Protein AF-A0A553ZS55-F1 (afdb_monomer_lite)

Radius of gyration: 21.07 Å; chains: 1; bounding box: 42×25×58 Å

Foldseek 3Di:
DDDPCVVCVPDPPDDDDDDDDDDPCLQVVLVVVQQVVPWPKDFDADPVRDRPDIDTHDDGDGPPPPDCSSVVSSVVVVVD

InterPro domains:
  IPR004184 Pyruvate formate lyase domain [PF02901] (1-79)
  IPR004184 Pyruvate formate lyase domain [PS51554] (1-80)
  IPR050244 Autonomous Glycyl Radical Cofactor [PTHR30191] (1-80)

Secondary structure (DSSP, 8-state):
----HHHHTTS-SS-----------HHHHHHHHHHHHHSEEEEEE-TTS-EEEEEEES----TTS--HHHHHHHHHHHH-

pLDDT: mean 94.58, std 4.28, range [67.62, 97.0]

Organism: NCBI:txid2597270

Sequence (80 aa):
YSYEASLMALHDRDVYRTMACGIAGLSVATDSLSAIKYARVKPIRDENGLAVDFEIDGEYPQYGNNDERVDSIACDLVER

Structure (mmCIF, N/CA/C/O backbone):
data_AF-A0A553ZS55-F1
#
_entry.id   AF-A0A553ZS55-F1
#
loop_
_atom_site.group_PDB
_atom_site.id
_atom_site.type_symbol
_atom_site.label_atom_id
_atom_site.label_alt_id
_atom_site.label_comp_id
_atom_site.label_asym_id
_atom_site.label_entity_id
_atom_site.label_seq_id
_atom_site.pdbx_PDB_ins_code
_atom_site.Cartn_x
_atom_site.Cartn_y
_atom_site.Cartn_z
_atom_site.occupancy
_atom_site.B_iso_or_equiv
_atom_site.auth_seq_id
_atom_site.auth_comp_id
_atom_site.auth_asym_id
_atom_site.auth_atom_id
_atom_site.pdbx_PDB_model_num
ATOM 1 N N . TYR A 1 1 ? 25.722 -10.454 -17.239 1.00 67.62 1 TYR A N 1
ATOM 2 C CA . TYR A 1 1 ? 25.924 -11.619 -18.127 1.00 67.62 1 TYR A CA 1
ATOM 3 C C . TYR A 1 1 ? 24.747 -11.899 -19.068 1.00 67.62 1 TYR A C 1
ATOM 5 O O . TYR A 1 1 ? 24.796 -12.892 -19.775 1.00 67.62 1 TYR A O 1
ATOM 13 N N . SER A 1 2 ? 23.723 -11.036 -19.134 1.00 91.69 2 SER A N 1
ATOM 14 C CA . SER A 1 2 ? 22.594 -11.178 -20.063 1.00 91.69 2 SER A CA 1
ATOM 15 C C . SER A 1 2 ? 22.229 -9.796 -20.591 1.00 91.69 2 SER A C 1
ATOM 17 O O . SER A 1 2 ? 21.375 -9.133 -20.028 1.00 91.69 2 SER A O 1
ATOM 19 N N . TYR A 1 3 ? 22.977 -9.312 -21.578 1.00 92.50 3 TYR A N 1
ATOM 20 C CA . TYR A 1 3 ? 22.664 -8.050 -22.243 1.00 92.50 3 TYR A CA 1
ATOM 21 C C . TYR A 1 3 ? 21.747 -8.341 -23.427 1.00 92.50 3 TYR A C 1
ATOM 23 O O . TYR A 1 3 ? 22.072 -9.189 -24.260 1.00 92.50 3 TYR A O 1
ATOM 31 N N . GLU A 1 4 ? 20.627 -7.635 -23.520 1.00 94.31 4 GLU A N 1
ATOM 32 C CA . GLU A 1 4 ? 19.588 -7.811 -24.532 1.00 94.31 4 GLU A CA 1
ATOM 33 C C . GLU A 1 4 ? 20.012 -7.232 -25.897 1.00 94.31 4 GLU A C 1
ATOM 35 O O . GLU A 1 4 ? 19.348 -6.369 -26.466 1.00 94.31 4 GLU A O 1
ATOM 40 N N . ALA A 1 5 ? 21.140 -7.701 -26.441 1.00 93.00 5 ALA A N 1
ATOM 41 C CA . ALA A 1 5 ? 21.813 -7.120 -27.604 1.00 93.00 5 ALA A CA 1
ATOM 42 C C . ALA A 1 5 ? 20.902 -6.953 -28.827 1.00 93.00 5 ALA A C 1
ATOM 44 O O . ALA A 1 5 ? 20.912 -5.895 -29.448 1.00 93.00 5 ALA A O 1
ATOM 45 N N . SER A 1 6 ? 20.089 -7.963 -29.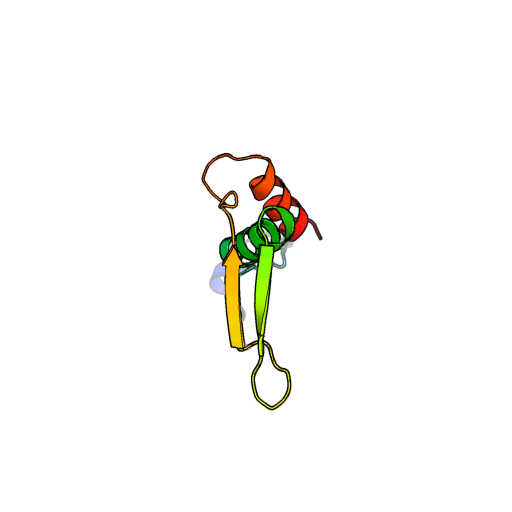156 1.00 95.62 6 SER A N 1
ATOM 46 C CA . SER A 1 6 ? 19.164 -7.903 -30.296 1.00 95.62 6 SER A CA 1
ATOM 47 C C . SER A 1 6 ? 18.081 -6.839 -30.122 1.00 95.62 6 SER A C 1
ATOM 49 O O . SER A 1 6 ? 17.673 -6.228 -31.103 1.00 95.62 6 SER A O 1
ATOM 51 N N . LEU A 1 7 ? 17.635 -6.597 -28.886 1.00 94.56 7 LEU A N 1
ATOM 52 C CA . LEU A 1 7 ? 16.640 -5.570 -28.586 1.00 94.56 7 LEU A CA 1
ATOM 53 C C . LEU A 1 7 ? 17.303 -4.189 -28.600 1.00 94.56 7 LEU A C 1
ATOM 55 O O . LEU A 1 7 ? 16.794 -3.256 -29.216 1.00 94.56 7 LEU A O 1
ATOM 59 N N . MET A 1 8 ? 18.479 -4.070 -27.983 1.00 95.44 8 MET A N 1
ATOM 60 C CA . MET A 1 8 ? 19.215 -2.809 -27.901 1.00 95.44 8 MET A CA 1
ATOM 61 C C . MET A 1 8 ? 19.797 -2.354 -29.249 1.00 95.44 8 MET A C 1
ATOM 63 O O . MET A 1 8 ? 19.967 -1.158 -29.446 1.00 95.44 8 MET A O 1
ATOM 67 N N . ALA A 1 9 ? 20.064 -3.265 -30.193 1.00 94.88 9 ALA A N 1
ATOM 68 C CA . ALA A 1 9 ? 20.566 -2.933 -31.534 1.00 94.88 9 ALA A CA 1
ATOM 69 C C . ALA A 1 9 ? 19.560 -2.154 -32.400 1.00 94.88 9 ALA A C 1
ATOM 71 O O . ALA A 1 9 ? 19.957 -1.529 -33.379 1.00 94.88 9 ALA A O 1
ATOM 72 N N . LEU A 1 10 ? 18.271 -2.209 -32.049 1.00 96.12 10 LEU A N 1
ATOM 73 C CA . LEU A 1 10 ? 17.192 -1.485 -32.727 1.00 96.12 10 LEU A CA 1
ATOM 74 C C . LEU A 1 10 ? 16.794 -0.192 -31.997 1.00 96.12 10 LEU A C 1
ATOM 76 O O . LEU A 1 10 ? 15.804 0.433 -32.369 1.00 96.12 10 LEU A O 1
ATOM 80 N N . HIS A 1 11 ? 17.536 0.194 -30.957 1.00 96.31 11 HIS A N 1
ATOM 81 C CA . HIS A 1 11 ? 17.382 1.481 -30.287 1.00 96.31 11 HIS A CA 1
ATOM 82 C C . HIS A 1 11 ? 18.432 2.481 -30.787 1.00 96.31 11 HIS A C 1
ATOM 84 O O . HIS A 1 11 ? 19.480 2.099 -31.311 1.00 96.31 11 HIS A O 1
ATOM 90 N N . ASP A 1 12 ? 18.173 3.770 -30.573 1.00 95.69 12 ASP A N 1
ATOM 91 C CA . ASP A 1 12 ? 19.180 4.813 -30.758 1.00 95.69 12 ASP A CA 1
ATOM 92 C C . ASP A 1 12 ? 20.406 4.579 -29.862 1.00 95.69 12 ASP A C 1
ATOM 94 O O . ASP A 1 12 ? 20.346 3.873 -28.851 1.00 95.69 12 ASP A O 1
ATOM 98 N N . ARG A 1 13 ? 21.532 5.219 -30.210 1.00 95.19 13 ARG A N 1
ATOM 99 C CA . ARG A 1 13 ? 22.795 5.105 -29.458 1.00 95.19 13 ARG A CA 1
ATOM 100 C C . ARG A 1 13 ? 22.602 5.369 -27.958 1.00 95.19 13 ARG A C 1
ATOM 102 O O . ARG A 1 13 ? 23.142 4.632 -27.134 1.00 95.19 13 ARG A O 1
ATOM 109 N N . ASP A 1 14 ? 21.839 6.409 -27.622 1.00 95.62 14 ASP A N 1
ATOM 110 C CA . ASP A 1 14 ? 21.650 6.874 -26.250 1.00 95.62 14 ASP A CA 1
ATOM 111 C C . ASP A 1 14 ? 20.231 6.544 -25.767 1.00 95.62 14 ASP A C 1
ATOM 113 O O . ASP A 1 14 ? 19.282 7.290 -25.993 1.00 95.62 14 ASP A O 1
ATOM 117 N N . VAL A 1 15 ? 20.088 5.410 -25.077 1.00 95.12 15 VAL A N 1
ATOM 118 C CA . VAL A 1 15 ? 18.806 4.986 -24.491 1.00 95.12 15 VAL A CA 1
ATOM 119 C C . VAL A 1 15 ? 18.655 5.522 -23.072 1.00 95.12 15 VAL A C 1
ATOM 121 O O . VAL A 1 15 ? 19.458 5.197 -22.188 1.00 95.12 15 VAL A O 1
ATOM 124 N N . TYR A 1 16 ? 17.592 6.292 -22.838 1.00 95.75 16 TYR A N 1
ATOM 125 C CA . TYR A 1 16 ? 17.195 6.712 -21.497 1.00 95.75 16 TYR A CA 1
ATOM 126 C C . TYR A 1 16 ? 16.674 5.511 -20.702 1.00 95.75 16 TYR A C 1
ATOM 128 O O . TYR A 1 16 ? 15.820 4.763 -21.175 1.00 95.75 16 TYR A O 1
ATOM 136 N N . ARG A 1 17 ? 17.205 5.312 -19.496 1.00 94.69 17 ARG A N 1
ATOM 137 C CA . ARG A 1 17 ? 16.848 4.187 -18.627 1.00 94.69 17 ARG A CA 1
ATOM 138 C C . ARG A 1 17 ? 16.233 4.721 -17.349 1.00 94.69 17 ARG A C 1
ATOM 140 O O . ARG A 1 17 ? 16.836 5.554 -16.678 1.00 94.69 17 ARG A O 1
ATOM 147 N N . THR A 1 18 ? 15.062 4.207 -17.008 1.00 95.56 18 THR A N 1
ATOM 148 C CA . THR A 1 18 ? 14.406 4.456 -15.727 1.00 95.56 18 THR A CA 1
ATOM 149 C C . THR A 1 18 ? 14.572 3.244 -14.823 1.00 95.56 18 THR A C 1
ATOM 151 O O . THR A 1 18 ? 14.623 2.103 -15.283 1.00 95.56 18 THR A O 1
ATOM 154 N N . MET A 1 19 ? 14.663 3.488 -13.518 1.00 93.06 19 MET A N 1
ATOM 155 C CA . MET A 1 19 ? 14.582 2.430 -12.520 1.00 93.06 19 MET A CA 1
ATOM 156 C C . MET A 1 19 ? 13.122 2.299 -12.095 1.00 93.06 19 MET A C 1
ATOM 158 O O . MET A 1 19 ? 12.629 3.086 -11.292 1.00 93.06 19 MET A O 1
ATOM 162 N N . ALA A 1 20 ? 12.414 1.349 -12.698 1.00 91.75 20 ALA A N 1
ATOM 163 C CA . ALA A 1 20 ? 11.018 1.094 -12.376 1.00 91.75 20 ALA A CA 1
ATOM 164 C C . ALA A 1 20 ? 10.915 0.338 -11.042 1.00 91.75 20 ALA A C 1
ATOM 166 O O . ALA A 1 20 ? 11.185 -0.862 -10.980 1.00 91.75 20 ALA A O 1
ATOM 167 N N . CYS A 1 21 ? 10.530 1.046 -9.981 1.00 93.44 21 CYS A N 1
ATOM 168 C CA . CYS A 1 21 ? 10.236 0.462 -8.674 1.00 93.44 21 CYS A CA 1
ATOM 169 C C . CYS A 1 21 ? 8.738 0.156 -8.561 1.00 93.44 21 CYS A C 1
ATOM 171 O O . CYS A 1 21 ? 7.902 0.976 -8.935 1.00 93.44 21 CYS A O 1
ATOM 173 N N . GLY A 1 22 ? 8.402 -1.021 -8.034 1.00 93.44 22 GLY A N 1
ATOM 174 C CA . GLY A 1 22 ? 7.027 -1.410 -7.724 1.00 93.44 22 GLY A CA 1
ATOM 175 C C . GLY A 1 22 ? 6.779 -1.427 -6.218 1.00 93.44 22 GLY A C 1
ATOM 176 O O . GLY A 1 22 ? 7.673 -1.782 -5.451 1.00 93.44 22 GLY A O 1
ATOM 177 N N . ILE A 1 23 ? 5.557 -1.085 -5.808 1.00 93.50 23 ILE A N 1
ATOM 178 C CA . ILE A 1 23 ? 5.080 -1.193 -4.424 1.00 93.50 23 ILE A CA 1
ATOM 179 C C . ILE A 1 23 ? 4.009 -2.286 -4.382 1.00 93.50 23 ILE A C 1
ATOM 181 O O . ILE A 1 23 ? 3.109 -2.314 -5.220 1.00 93.50 23 ILE A O 1
ATOM 185 N N . ALA A 1 24 ? 4.103 -3.191 -3.409 1.00 95.06 24 ALA A N 1
ATOM 186 C CA . ALA A 1 24 ? 3.114 -4.239 -3.176 1.00 95.06 24 ALA A CA 1
ATOM 187 C C . ALA A 1 24 ? 2.324 -3.956 -1.893 1.00 95.06 24 ALA A C 1
ATOM 189 O O . ALA A 1 24 ? 2.866 -3.415 -0.933 1.00 95.06 24 ALA A O 1
ATOM 190 N N . GLY A 1 25 ? 1.046 -4.345 -1.869 1.00 95.06 25 GLY A N 1
ATOM 191 C CA . GLY A 1 25 ? 0.205 -4.231 -0.672 1.00 95.06 25 GLY A CA 1
ATOM 192 C C . GLY A 1 25 ? -0.228 -2.805 -0.314 1.00 95.06 25 GLY A C 1
ATOM 193 O O . GLY A 1 25 ? -0.571 -2.562 0.839 1.00 95.06 25 GLY A O 1
ATOM 194 N N . LEU A 1 26 ? -0.238 -1.876 -1.280 1.00 95.94 26 LEU A N 1
ATOM 195 C CA . LEU A 1 26 ? -0.605 -0.474 -1.048 1.00 95.94 26 LEU A CA 1
ATOM 196 C C . LEU A 1 26 ? -1.981 -0.333 -0.381 1.00 95.94 26 LEU A C 1
ATOM 198 O O . LEU A 1 26 ? -2.081 0.325 0.645 1.00 95.94 26 LEU A O 1
ATOM 202 N N . SER A 1 27 ? -3.017 -0.998 -0.901 1.00 94.62 27 SER A N 1
ATOM 203 C CA . SER A 1 27 ? -4.367 -0.924 -0.321 1.00 94.62 27 SER A CA 1
ATOM 204 C C . SER A 1 27 ? -4.411 -1.425 1.122 1.00 94.62 27 SER A C 1
ATOM 206 O O . SER A 1 27 ? -5.029 -0.795 1.968 1.00 94.62 27 SER A O 1
ATOM 208 N N . VAL A 1 28 ? -3.694 -2.511 1.427 1.00 95.81 28 VAL A N 1
ATOM 209 C CA . VAL A 1 28 ? -3.630 -3.083 2.779 1.00 95.81 28 VAL A CA 1
ATOM 210 C C . VAL A 1 28 ? -2.969 -2.106 3.749 1.00 95.81 28 VAL A C 1
ATOM 212 O O . VAL A 1 28 ? -3.469 -1.906 4.856 1.00 95.81 28 VAL A O 1
ATOM 215 N N . ALA A 1 29 ? -1.865 -1.476 3.340 1.00 96.31 29 ALA A N 1
ATOM 216 C CA . ALA A 1 29 ? -1.193 -0.463 4.147 1.00 96.31 29 ALA A CA 1
ATOM 217 C C . ALA A 1 29 ? -2.089 0.769 4.363 1.00 96.31 29 ALA A C 1
ATOM 219 O O . ALA A 1 29 ? -2.254 1.221 5.498 1.00 96.31 29 ALA A O 1
ATOM 220 N N . THR A 1 30 ? -2.717 1.265 3.296 1.00 96.62 30 THR A N 1
ATOM 221 C CA . THR A 1 30 ? -3.652 2.394 3.333 1.00 96.62 30 THR A CA 1
ATOM 222 C C . THR A 1 30 ? -4.833 2.124 4.269 1.00 96.62 30 THR A C 1
ATOM 224 O O . THR A 1 30 ? -5.122 2.939 5.146 1.00 96.62 30 THR A O 1
ATOM 227 N N . ASP A 1 31 ? -5.481 0.967 4.143 1.00 95.81 31 ASP A N 1
ATOM 228 C CA . ASP A 1 31 ? -6.631 0.585 4.966 1.00 95.81 31 ASP A CA 1
ATOM 229 C C . ASP A 1 31 ? -6.243 0.381 6.429 1.00 95.81 31 ASP A C 1
ATOM 231 O O . ASP A 1 31 ? -6.985 0.780 7.325 1.00 95.81 31 ASP A O 1
ATOM 235 N N . SER A 1 32 ? -5.052 -0.165 6.690 1.00 95.88 32 SER A N 1
ATOM 236 C CA . SER A 1 32 ? -4.528 -0.308 8.053 1.00 95.88 32 SER A CA 1
ATOM 237 C C . SER A 1 32 ? -4.347 1.058 8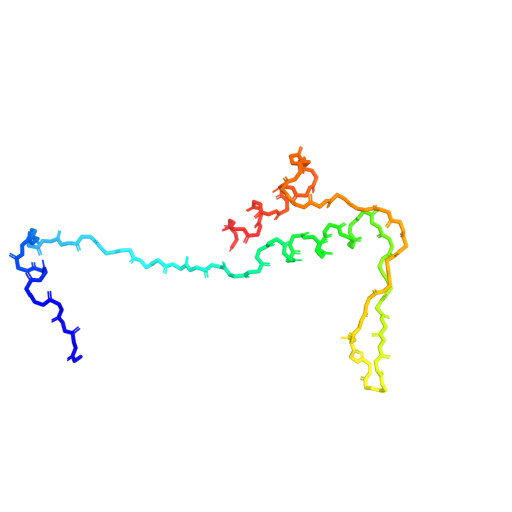.725 1.00 95.88 32 SER A C 1
ATOM 239 O O . SER A 1 32 ? -4.742 1.249 9.876 1.00 95.88 32 SER A O 1
ATOM 241 N N . LEU A 1 33 ? -3.794 2.038 8.002 1.00 95.81 33 LEU A N 1
ATOM 242 C CA . LEU A 1 33 ? -3.658 3.414 8.491 1.00 95.81 33 LEU A CA 1
ATOM 243 C C . LEU A 1 33 ? -5.020 4.097 8.666 1.00 95.81 33 LEU A C 1
ATOM 245 O O . LEU A 1 33 ? -5.223 4.820 9.643 1.00 95.81 33 LEU A O 1
ATOM 249 N N . SER A 1 34 ? -5.959 3.847 7.753 1.00 96.25 34 SER A N 1
ATOM 250 C CA . SER A 1 34 ? -7.333 4.344 7.841 1.00 96.25 34 SER A CA 1
ATOM 251 C C . SER A 1 34 ? -8.045 3.815 9.089 1.00 96.25 34 SER A C 1
ATOM 253 O O . SER A 1 34 ? -8.592 4.604 9.861 1.00 96.25 34 SER A O 1
ATOM 255 N N . ALA A 1 35 ? -7.958 2.509 9.359 1.00 96.62 35 ALA A N 1
ATOM 256 C CA . ALA A 1 35 ? -8.534 1.887 10.547 1.00 96.62 35 ALA A CA 1
ATOM 257 C C . ALA A 1 35 ? -7.981 2.499 11.839 1.00 96.62 35 ALA A C 1
ATOM 259 O O . ALA A 1 35 ? -8.752 2.852 12.726 1.00 96.62 35 ALA A O 1
ATOM 260 N N . ILE A 1 36 ? -6.662 2.708 11.931 1.00 96.06 36 ILE A N 1
ATOM 261 C CA . ILE A 1 36 ? -6.024 3.329 13.106 1.00 96.06 36 ILE A CA 1
ATOM 262 C C . ILE A 1 36 ? -6.474 4.787 13.298 1.00 96.06 36 ILE A C 1
ATOM 264 O O . ILE A 1 36 ? -6.549 5.269 14.429 1.00 96.06 36 ILE A O 1
ATOM 268 N N . LYS A 1 37 ? -6.754 5.504 12.205 1.00 96.00 37 LYS A N 1
ATOM 269 C CA . LYS A 1 37 ? -7.124 6.924 12.230 1.00 96.00 37 LYS A CA 1
ATOM 270 C C . LYS A 1 37 ? -8.611 7.163 12.504 1.00 96.00 37 LYS A C 1
ATOM 272 O O . LYS A 1 37 ? -8.942 8.154 13.153 1.00 96.00 37 LYS A O 1
ATOM 277 N N . TYR A 1 38 ? -9.492 6.310 11.980 1.00 95.62 38 TYR A N 1
ATOM 278 C CA . TYR A 1 38 ? -10.946 6.528 11.982 1.00 95.62 38 TYR A CA 1
ATOM 279 C C . TYR A 1 38 ? -11.732 5.560 12.872 1.00 95.62 38 TYR A C 1
ATOM 281 O O . TYR A 1 38 ? -12.856 5.887 13.248 1.00 95.62 38 TYR A O 1
ATOM 289 N N . ALA A 1 39 ? -11.147 4.425 13.250 1.00 96.25 39 ALA A N 1
ATOM 290 C CA . ALA A 1 39 ? -11.721 3.468 14.189 1.00 96.25 39 ALA A CA 1
ATOM 291 C C . ALA A 1 39 ? -10.794 3.275 15.400 1.00 96.25 39 ALA A C 1
ATOM 293 O O . ALA A 1 39 ? -9.688 3.817 15.477 1.00 96.25 39 ALA A O 1
ATOM 294 N N . ARG A 1 40 ? -11.250 2.505 16.389 1.00 95.88 40 ARG A N 1
ATOM 295 C CA . ARG A 1 40 ? -10.425 2.129 17.535 1.00 95.88 40 ARG A CA 1
ATOM 296 C C . ARG A 1 40 ? -9.803 0.763 17.279 1.00 95.88 40 ARG A C 1
ATOM 298 O O . ARG A 1 40 ? -10.478 -0.255 17.371 1.00 95.88 40 ARG A O 1
ATOM 305 N N . VAL A 1 41 ? -8.500 0.746 17.017 1.00 96.69 41 VAL A N 1
ATOM 306 C CA . VAL A 1 41 ? -7.743 -0.492 16.789 1.00 96.69 41 VAL A CA 1
ATOM 307 C C . VAL A 1 41 ? -7.024 -0.916 18.067 1.00 96.69 41 VAL A C 1
ATOM 309 O O . VAL A 1 41 ? -6.230 -0.159 18.632 1.00 96.69 41 VAL A O 1
ATOM 312 N N . LYS A 1 42 ? -7.282 -2.140 18.528 1.00 96.69 42 LYS A N 1
ATOM 313 C CA . LYS A 1 42 ? -6.621 -2.749 19.682 1.00 96.69 42 LYS A CA 1
ATOM 314 C C . LYS A 1 42 ? -5.713 -3.894 19.213 1.00 96.69 42 LYS A C 1
ATOM 316 O O . LYS A 1 42 ? -6.219 -4.891 18.703 1.00 96.69 42 LYS A O 1
ATOM 321 N N . PRO A 1 43 ? -4.385 -3.795 19.405 1.00 96.06 43 PRO A N 1
ATOM 322 C CA . PRO A 1 43 ? -3.475 -4.878 19.059 1.00 96.06 43 PRO A CA 1
ATOM 323 C C . PRO A 1 43 ? -3.623 -6.039 20.046 1.00 96.06 43 PRO A C 1
ATOM 325 O O . PRO A 1 43 ? -3.535 -5.849 21.264 1.00 96.06 43 PRO A O 1
ATOM 328 N N . ILE A 1 44 ? -3.795 -7.244 19.517 1.00 96.12 44 ILE A N 1
ATOM 329 C CA . ILE A 1 44 ? -3.733 -8.499 20.261 1.00 96.12 44 ILE A CA 1
ATOM 330 C C . ILE A 1 44 ? -2.277 -8.960 20.228 1.00 96.12 44 ILE A C 1
ATOM 332 O O . ILE A 1 44 ? -1.689 -9.127 19.158 1.00 96.12 44 ILE A O 1
ATOM 336 N N . ARG A 1 45 ? -1.677 -9.103 21.412 1.00 96.81 45 ARG A N 1
ATOM 337 C CA . ARG A 1 45 ? -0.256 -9.428 21.566 1.00 96.81 45 ARG A CA 1
ATOM 338 C C . ARG A 1 45 ? -0.057 -10.857 22.048 1.00 96.81 45 ARG A C 1
ATOM 340 O O . ARG A 1 45 ? -0.852 -11.342 22.851 1.00 96.81 45 ARG A O 1
ATOM 347 N N . ASP A 1 46 ? 1.011 -11.491 21.581 1.00 95.75 46 ASP A N 1
ATOM 348 C CA . ASP A 1 46 ? 1.467 -12.781 22.094 1.00 95.75 46 ASP A CA 1
ATOM 349 C C . ASP A 1 46 ? 2.236 -12.644 23.426 1.00 95.75 46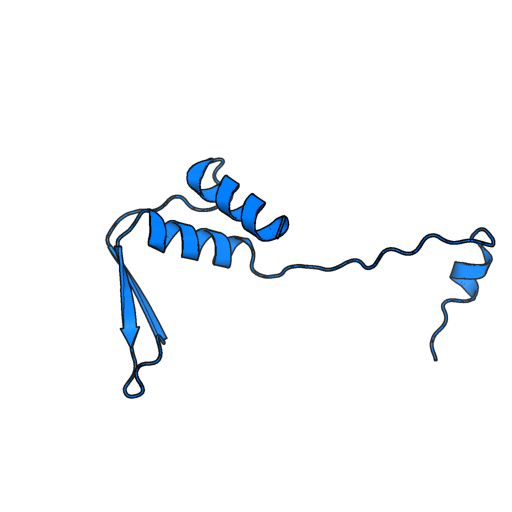 ASP A C 1
ATOM 351 O O . ASP A 1 46 ? 2.374 -11.556 23.993 1.00 95.75 46 ASP A O 1
ATOM 355 N N . GLU A 1 47 ? 2.751 -13.766 23.930 1.00 95.56 47 GLU A N 1
ATOM 356 C CA . GLU A 1 47 ? 3.549 -13.842 25.163 1.00 95.56 47 GLU A CA 1
ATOM 357 C C . GLU A 1 47 ? 4.845 -13.012 25.130 1.00 95.56 47 GLU A C 1
ATOM 359 O O . GLU A 1 47 ? 5.332 -12.591 26.179 1.00 95.56 47 GLU A O 1
ATOM 364 N N . ASN A 1 48 ? 5.371 -12.721 23.937 1.00 95.50 48 ASN A N 1
ATOM 365 C CA . ASN A 1 48 ? 6.567 -11.905 23.729 1.00 95.50 48 ASN A CA 1
ATOM 366 C C . ASN A 1 48 ? 6.227 -10.421 23.506 1.00 95.50 48 ASN A C 1
ATOM 368 O O . ASN A 1 48 ? 7.122 -9.586 23.365 1.00 95.50 48 ASN A O 1
ATOM 372 N N . GLY A 1 49 ? 4.937 -10.073 23.482 1.00 94.12 49 GLY A N 1
ATOM 373 C CA . GLY A 1 49 ? 4.452 -8.721 23.240 1.00 94.12 49 GLY A CA 1
ATOM 374 C C . GLY A 1 49 ? 4.359 -8.334 21.760 1.00 94.12 49 GLY A C 1
ATOM 375 O O . GLY A 1 49 ? 4.130 -7.153 21.479 1.00 94.12 49 GLY A O 1
ATOM 376 N N . LEU A 1 50 ? 4.512 -9.279 20.825 1.00 95.81 50 LEU A N 1
ATOM 377 C CA . LEU A 1 50 ? 4.375 -9.043 19.386 1.00 95.81 50 LEU A CA 1
ATOM 378 C C . LEU A 1 50 ? 2.894 -8.969 19.003 1.00 95.81 50 LEU A C 1
ATOM 380 O O . LEU A 1 50 ? 2.100 -9.802 19.430 1.00 95.81 50 LEU A O 1
ATOM 384 N N . ALA A 1 51 ? 2.515 -7.976 18.195 1.00 95.12 51 ALA A N 1
ATOM 385 C CA . ALA A 1 51 ? 1.157 -7.881 17.668 1.00 95.12 51 ALA A CA 1
ATOM 386 C C . ALA A 1 51 ? 0.931 -8.977 16.616 1.00 95.12 51 ALA A C 1
ATOM 388 O O . ALA A 1 51 ? 1.570 -8.962 15.565 1.00 95.12 51 ALA A O 1
ATOM 389 N N . VAL A 1 52 ? 0.038 -9.917 16.918 1.00 97.00 52 VAL A N 1
ATOM 390 C CA . VAL A 1 52 ? -0.301 -11.050 16.041 1.00 97.00 52 VAL A CA 1
ATOM 391 C C . VAL A 1 52 ? -1.660 -10.882 15.369 1.00 97.00 52 VAL A C 1
ATOM 393 O O . VAL A 1 52 ? -1.909 -11.516 14.350 1.00 97.00 52 VAL A O 1
ATOM 396 N N . ASP A 1 53 ? -2.520 -10.024 15.921 1.00 96.06 53 ASP A N 1
ATOM 397 C CA . ASP A 1 53 ? -3.849 -9.738 15.384 1.00 96.06 53 ASP A CA 1
ATOM 398 C C . ASP A 1 53 ? -4.346 -8.359 15.862 1.00 96.06 53 ASP A C 1
ATOM 400 O O . ASP A 1 53 ? -3.744 -7.740 16.751 1.00 96.06 53 ASP A O 1
ATOM 404 N N . PHE A 1 54 ? -5.440 -7.866 15.285 1.00 95.94 54 PHE A N 1
ATOM 405 C CA . PHE A 1 54 ? -6.027 -6.565 15.593 1.00 95.94 54 PHE A CA 1
ATOM 406 C C . PHE A 1 54 ? -7.550 -6.650 15.707 1.00 95.94 54 PHE A C 1
ATOM 408 O O . PHE A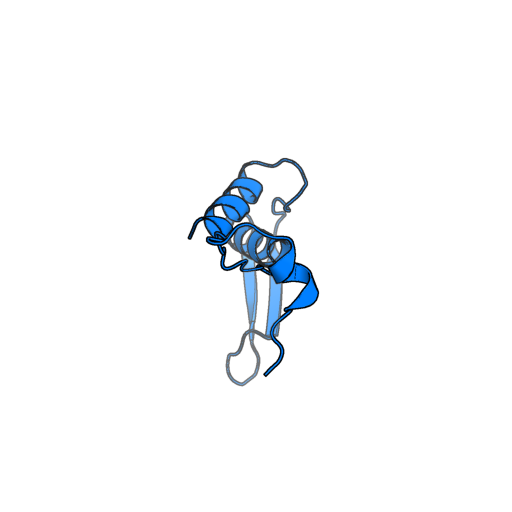 1 54 ? -8.240 -7.089 14.795 1.00 95.94 54 PHE A O 1
ATOM 415 N N . GLU A 1 55 ? -8.081 -6.155 16.822 1.00 96.94 55 GLU A N 1
ATOM 416 C CA . GLU A 1 55 ? -9.518 -5.972 17.020 1.00 96.94 55 GLU A CA 1
ATOM 417 C C . GLU A 1 55 ? -9.889 -4.529 16.654 1.00 96.94 55 GLU A C 1
ATOM 419 O O . GLU A 1 55 ? -9.270 -3.584 17.153 1.00 96.94 55 GLU A O 1
ATOM 424 N N . ILE A 1 56 ? -10.873 -4.357 15.770 1.00 96.88 56 ILE A N 1
ATOM 425 C CA . ILE A 1 56 ? -11.330 -3.048 15.294 1.00 96.88 56 ILE A CA 1
ATOM 426 C C . ILE A 1 56 ? -12.727 -2.788 15.859 1.00 96.88 56 ILE A C 1
ATOM 428 O O . ILE A 1 56 ? -13.654 -3.553 15.605 1.00 96.88 56 ILE A O 1
ATOM 432 N N . ASP A 1 57 ? -12.863 -1.707 16.625 1.00 96.06 57 ASP A N 1
ATOM 433 C CA . ASP A 1 57 ? -14.138 -1.205 17.137 1.00 96.06 57 ASP A CA 1
ATOM 434 C C . ASP A 1 57 ? -14.503 0.097 16.406 1.00 96.06 57 ASP A C 1
ATOM 436 O O . ASP A 1 57 ? -13.822 1.123 16.538 1.00 96.06 57 ASP A O 1
ATOM 440 N N . GLY A 1 58 ? -15.560 0.026 15.594 1.00 94.50 58 GLY A N 1
ATOM 441 C CA . GLY A 1 58 ? -16.012 1.083 14.688 1.00 94.50 58 GLY A CA 1
ATOM 442 C C . GLY A 1 58 ? -15.724 0.800 13.209 1.00 94.50 58 GLY A C 1
ATOM 443 O O . GLY A 1 58 ? -14.955 -0.089 12.857 1.00 94.50 58 GLY A O 1
ATOM 444 N N . GLU A 1 59 ? -16.353 1.588 12.339 1.00 95.06 59 GLU A N 1
ATOM 445 C CA . GLU A 1 59 ? -16.174 1.523 10.885 1.00 95.06 59 GLU A CA 1
ATOM 446 C C . GLU A 1 59 ? -15.093 2.509 10.423 1.00 95.06 59 GLU A C 1
ATOM 448 O O . GLU A 1 59 ? -14.941 3.595 10.990 1.00 95.06 59 GLU A O 1
ATOM 453 N N . TYR A 1 60 ? -14.377 2.170 9.352 1.00 95.81 60 TYR A N 1
ATOM 454 C CA . TYR A 1 60 ? -13.363 3.032 8.743 1.00 95.81 60 TYR A CA 1
ATOM 455 C C . TYR A 1 60 ? -13.504 3.044 7.211 1.00 95.81 60 TYR A C 1
ATOM 457 O O . TYR A 1 60 ? -13.957 2.058 6.628 1.00 95.81 60 TYR A O 1
ATOM 465 N N . PRO A 1 61 ? -13.143 4.149 6.531 1.00 95.94 61 PRO A N 1
ATOM 466 C CA . PRO A 1 61 ? -13.195 4.203 5.075 1.00 95.94 61 PRO A CA 1
ATOM 467 C C . PRO A 1 61 ? -12.121 3.297 4.462 1.00 95.94 61 PRO A C 1
ATOM 469 O O . PRO A 1 61 ? -10.964 3.338 4.882 1.00 95.94 61 PRO A O 1
ATOM 472 N N . GLN A 1 62 ? -12.507 2.501 3.466 1.00 95.56 62 GLN A N 1
ATOM 473 C CA . GLN A 1 62 ? -11.630 1.563 2.760 1.00 95.56 62 GLN A CA 1
ATOM 474 C C . GLN A 1 62 ? -11.255 2.097 1.377 1.00 95.56 62 GLN A C 1
ATOM 476 O O . GLN A 1 62 ? -12.098 2.672 0.677 1.00 95.56 62 GLN A O 1
ATOM 481 N N . TYR A 1 63 ? -10.003 1.893 0.987 1.00 94.31 63 TYR A N 1
ATOM 482 C CA . TYR A 1 63 ? -9.426 2.350 -0.267 1.00 94.31 63 TYR A CA 1
ATOM 483 C C . TYR A 1 63 ? -10.169 1.776 -1.478 1.00 94.31 63 TYR A C 1
ATOM 485 O O . TYR A 1 63 ? -10.584 0.616 -1.487 1.00 94.31 63 TYR A O 1
ATOM 493 N N . GLY A 1 64 ? -10.320 2.591 -2.526 1.00 93.81 64 GLY A N 1
ATOM 494 C CA . GLY A 1 64 ? -11.011 2.194 -3.759 1.00 93.81 64 GLY A CA 1
ATOM 495 C C . GLY A 1 64 ? -12.519 2.463 -3.767 1.00 93.81 64 GLY A C 1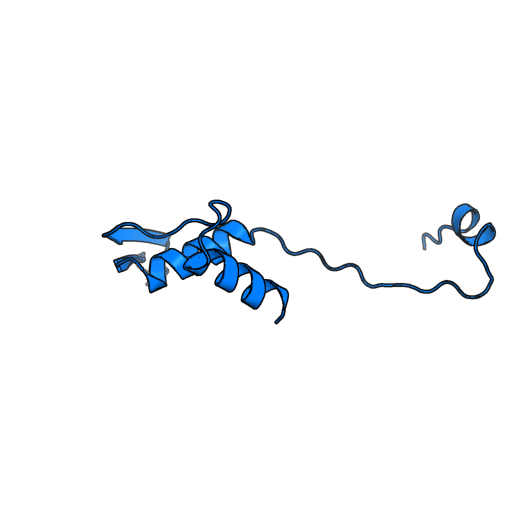
ATOM 496 O O . GLY A 1 64 ? -13.191 2.102 -4.731 1.00 93.81 64 GLY A O 1
ATOM 497 N N . ASN A 1 65 ? -13.046 3.134 -2.737 1.00 95.19 65 ASN A N 1
ATOM 498 C CA . ASN A 1 65 ? -14.451 3.553 -2.653 1.00 95.19 65 ASN A CA 1
ATOM 499 C C . ASN A 1 65 ? -14.671 5.050 -2.942 1.00 95.19 65 ASN A C 1
ATOM 501 O O . ASN A 1 65 ? -15.758 5.563 -2.676 1.00 95.19 65 ASN A O 1
ATOM 505 N N . ASN A 1 66 ? -13.670 5.745 -3.500 1.00 94.50 66 ASN A N 1
ATOM 506 C CA . ASN A 1 66 ? -13.720 7.182 -3.794 1.00 94.50 66 ASN A CA 1
ATOM 507 C C . ASN A 1 66 ? -14.007 8.026 -2.536 1.00 94.50 66 ASN A C 1
ATOM 509 O O . ASN A 1 66 ? -14.828 8.948 -2.553 1.00 94.50 66 ASN A O 1
ATOM 513 N N . ASP A 1 67 ? -13.360 7.661 -1.426 1.00 94.94 67 ASP A N 1
ATOM 514 C CA . ASP A 1 67 ? -13.417 8.403 -0.171 1.00 94.94 67 ASP A CA 1
ATOM 515 C C . ASP A 1 67 ? -12.066 9.078 0.057 1.00 94.94 67 ASP A C 1
ATOM 517 O O . ASP A 1 67 ? -11.062 8.442 0.381 1.00 94.94 67 ASP A O 1
ATOM 521 N N . GLU A 1 68 ? -12.062 10.402 -0.078 1.00 95.50 68 GLU A N 1
ATOM 522 C CA . GLU A 1 68 ? -10.861 11.234 0.008 1.00 95.50 68 GLU A CA 1
ATOM 523 C C . GLU A 1 68 ? -10.057 10.995 1.298 1.00 95.50 68 GLU A C 1
ATOM 525 O O . GLU A 1 68 ? -8.836 11.142 1.328 1.00 95.50 68 GLU A O 1
ATOM 530 N N . ARG A 1 69 ? -10.719 10.590 2.390 1.00 94.12 69 ARG A N 1
ATOM 531 C CA . ARG A 1 69 ? -10.077 10.366 3.694 1.00 94.12 69 ARG A CA 1
ATOM 532 C C . ARG A 1 69 ? -9.068 9.223 3.681 1.00 94.12 69 ARG A C 1
ATOM 534 O O . ARG A 1 69 ? -8.102 9.279 4.442 1.00 94.12 69 ARG A O 1
ATOM 541 N N . VAL A 1 70 ? -9.315 8.202 2.865 1.00 94.75 70 VAL A N 1
ATOM 542 C CA . VAL A 1 70 ? -8.453 7.024 2.710 1.00 94.75 70 VAL A CA 1
ATOM 543 C C . VAL A 1 70 ? -7.634 7.109 1.424 1.00 94.75 70 VAL A C 1
ATOM 545 O O . VAL A 1 70 ? -6.457 6.758 1.425 1.00 94.75 70 VAL A O 1
ATOM 548 N N . ASP A 1 71 ? -8.196 7.679 0.360 1.00 94.56 71 ASP A N 1
ATOM 549 C CA . ASP A 1 71 ? -7.494 7.827 -0.915 1.00 94.56 71 ASP A CA 1
ATOM 550 C C . ASP A 1 71 ? -6.303 8.798 -0.795 1.00 94.56 71 ASP A C 1
ATOM 552 O O . ASP A 1 71 ? -5.220 8.510 -1.309 1.00 94.56 71 ASP A O 1
ATOM 556 N N . SER A 1 72 ? -6.429 9.871 -0.003 1.00 95.12 72 SER A N 1
ATOM 557 C CA . SER A 1 72 ? -5.304 10.776 0.295 1.00 95.12 72 SER A CA 1
ATOM 558 C C . SER A 1 72 ? -4.157 10.101 1.061 1.00 95.12 72 SER A C 1
ATOM 560 O O . SER A 1 72 ? -2.998 10.477 0.882 1.00 95.12 72 SER A O 1
ATOM 562 N N . ILE A 1 73 ? -4.447 9.076 1.873 1.00 95.50 73 ILE A N 1
ATOM 563 C CA . ILE A 1 73 ? -3.418 8.281 2.564 1.00 95.50 73 ILE A CA 1
ATOM 564 C C . ILE A 1 73 ? -2.632 7.444 1.545 1.00 95.50 73 ILE A C 1
ATOM 566 O O . ILE A 1 73 ? -1.411 7.350 1.648 1.00 95.50 73 ILE A O 1
ATOM 570 N N . ALA A 1 74 ? -3.303 6.871 0.540 1.00 94.69 74 ALA A N 1
ATOM 571 C CA . ALA A 1 74 ? -2.622 6.137 -0.525 1.00 94.69 74 ALA A CA 1
ATOM 572 C C . ALA A 1 74 ? -1.700 7.043 -1.355 1.00 94.69 74 ALA A C 1
ATOM 574 O O . ALA A 1 74 ? -0.591 6.627 -1.684 1.00 94.69 74 ALA A O 1
ATOM 575 N N . CYS A 1 75 ? -2.126 8.276 -1.658 1.00 95.38 75 CYS A N 1
ATOM 576 C CA . CYS A 1 75 ? -1.286 9.254 -2.355 1.00 95.38 75 CYS A CA 1
ATOM 577 C C . CYS A 1 75 ? -0.021 9.588 -1.547 1.00 95.38 75 CYS A C 1
ATOM 579 O O . CYS A 1 75 ? 1.081 9.480 -2.081 1.00 95.38 75 CYS A O 1
ATOM 581 N N . ASP A 1 76 ? -0.157 9.889 -0.249 1.00 96.06 76 ASP A N 1
ATOM 582 C CA . ASP A 1 76 ? 0.993 10.199 0.623 1.00 96.06 76 ASP A CA 1
ATOM 583 C C . ASP A 1 76 ? 1.980 9.020 0.735 1.00 96.06 76 ASP A C 1
ATOM 585 O O . ASP A 1 76 ? 3.188 9.235 0.805 1.00 96.06 76 ASP A O 1
ATOM 589 N N . LEU A 1 77 ? 1.497 7.770 0.695 1.00 94.00 77 LEU A N 1
ATOM 590 C CA . LEU A 1 77 ? 2.357 6.578 0.715 1.00 94.00 77 LEU A CA 1
ATOM 591 C C . LEU A 1 77 ? 3.165 6.368 -0.572 1.00 94.00 77 LEU A C 1
ATOM 593 O O . LEU A 1 77 ? 4.234 5.766 -0.512 1.00 94.00 77 LEU A O 1
ATOM 597 N N . VAL A 1 78 ? 2.659 6.806 -1.72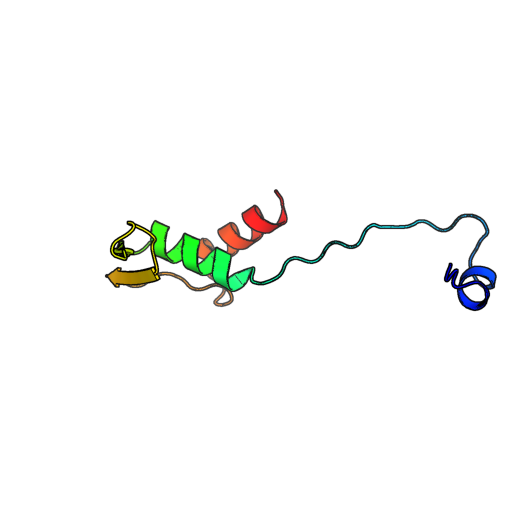7 1.00 95.31 78 VAL A N 1
ATOM 598 C CA . VAL A 1 78 ? 3.349 6.649 -3.020 1.00 95.31 78 VAL A CA 1
ATOM 599 C C . VAL A 1 78 ? 4.331 7.795 -3.281 1.00 95.31 78 VAL A C 1
ATOM 601 O O . VAL A 1 78 ? 5.312 7.607 -3.998 1.00 95.31 78 VAL A O 1
ATOM 604 N N . GLU A 1 79 ? 4.083 8.975 -2.713 1.00 94.31 79 GLU A N 1
ATOM 605 C CA . GLU A 1 79 ? 4.910 10.170 -2.923 1.00 94.31 79 GLU A CA 1
ATOM 606 C C . GLU A 1 79 ? 6.198 10.210 -2.083 1.00 94.31 79 GLU A C 1
ATOM 608 O O . GLU A 1 79 ? 7.120 10.952 -2.435 1.00 94.31 79 GLU A O 1
ATOM 613 N N . ARG A 1 80 ? 6.265 9.457 -0.979 1.00 69.94 80 ARG A N 1
ATOM 614 C CA . ARG A 1 80 ? 7.367 9.514 -0.003 1.00 69.94 80 ARG A CA 1
ATOM 615 C C . ARG A 1 80 ? 8.492 8.514 -0.233 1.00 69.94 80 ARG A C 1
ATOM 617 O O . ARG A 1 80 ? 8.229 7.381 -0.686 1.00 69.94 80 ARG A O 1
#